Protein AF-A0A1G9KFB4-F1 (afdb_monomer)

Sequence (70 aa):
MTLAPEGRKMLRIEQRNAATPVERKPEWIKAKVQMGPEFVQLKNLVKKEGLHTVCEEAGCPNIFECWEDK

Secondary structure (DSSP, 8-state):
----HHHHHHHHHHHHHHTSPPPPPPTT--------HHHHHHHHHHHHTT---HHHHTT-TTHHHHTT--

Nearest PDB structures (foldseek):
  5exk-assembly4_G  TM=9.631E-01  e=1.578E-05  Mycobacterium tuberculosis H37Rv

Mean predicted aligned error: 6.0 Å

Solvent-accessible surface area (backbone atoms only — not comparable to full-atom values): 4447 Å² total; per-residue (Å²): 134,82,74,53,77,69,52,61,58,50,53,56,51,52,56,56,55,66,70,52,76,86,75,82,75,56,93,85,72,68,70,64,86,47,88,46,72,50,31,52,49,52,53,49,48,37,58,72,73,72,56,86,51,69,51,64,79,67,64,44,70,53,46,34,47,68,45,51,70,122

pLDDT: mean 91.12, std 11.32, range [50.38, 98.5]

Radius of gyration: 17.83 Å; Cα contacts (8 Å, |Δi|>4): 34; chains: 1; bounding box: 35×18×46 Å

Foldseek 3Di:
DDPDPVVVVVVVVVVVVVVDDDDDDDPPPDADADPDPQLVVVVCVCVVVVHDDCCPVVVPSHSRVVRVVD

Structure (mmCIF, N/CA/C/O backbone):
data_AF-A0A1G9KFB4-F1
#
_entry.id   AF-A0A1G9KFB4-F1
#
loop_
_atom_site.group_PDB
_atom_site.id
_atom_site.type_symbol
_atom_site.label_atom_id
_atom_site.label_alt_id
_atom_site.label_comp_id
_atom_site.label_asym_id
_atom_site.label_entity_id
_atom_site.label_seq_id
_atom_site.pdbx_PDB_ins_code
_atom_site.Cartn_x
_atom_site.Cartn_y
_atom_site.Cartn_z
_atom_site.occupancy
_atom_site.B_iso_or_equiv
_atom_site.auth_seq_id
_atom_site.auth_comp_id
_atom_site.auth_asym_id
_atom_site.auth_atom_id
_atom_site.pdbx_PDB_model_num
ATOM 1 N N . MET A 1 1 ? -11.525 -0.034 -26.572 1.00 50.38 1 MET A N 1
ATOM 2 C CA . MET A 1 1 ? -10.655 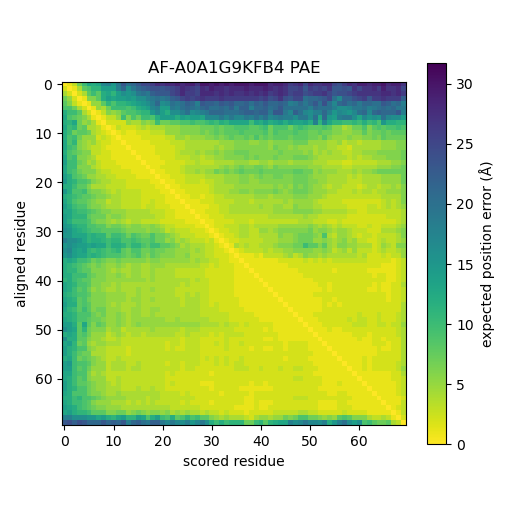1.002 -25.978 1.00 50.38 1 MET A CA 1
ATOM 3 C C . MET A 1 1 ? -9.293 0.909 -26.644 1.00 50.38 1 MET A C 1
ATOM 5 O O . MET A 1 1 ? -8.515 0.019 -26.333 1.00 50.38 1 MET A O 1
ATOM 9 N N . THR A 1 2 ? -9.047 1.729 -27.660 1.00 52.53 2 THR A N 1
ATOM 10 C CA . THR A 1 2 ? -7.757 1.769 -28.358 1.00 52.53 2 THR A CA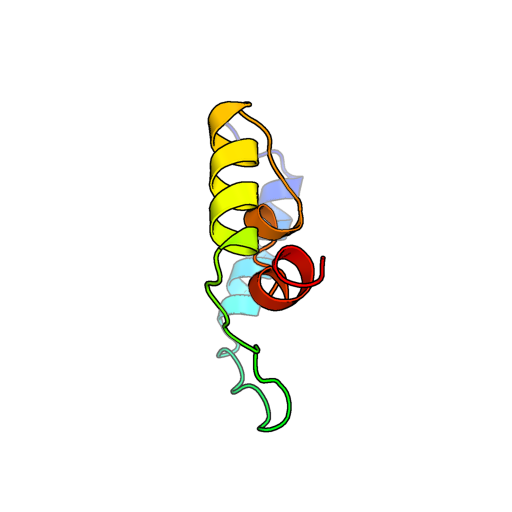 1
ATOM 11 C C . THR A 1 2 ? -6.759 2.516 -27.485 1.00 52.53 2 THR A C 1
ATOM 13 O O . THR A 1 2 ? -6.918 3.714 -27.270 1.00 52.53 2 THR A O 1
ATOM 16 N N . LEU A 1 3 ? -5.759 1.805 -26.956 1.00 61.81 3 LEU A N 1
ATOM 17 C CA . LEU A 1 3 ? -4.650 2.413 -26.222 1.00 61.81 3 LEU A CA 1
ATOM 18 C C . LEU A 1 3 ? -4.018 3.497 -27.104 1.00 61.81 3 LEU A C 1
ATOM 20 O O . LEU A 1 3 ? -3.586 3.209 -28.225 1.00 61.81 3 LEU A O 1
ATOM 24 N N . ALA A 1 4 ? -4.004 4.733 -26.604 1.00 70.44 4 ALA A N 1
ATOM 25 C CA . ALA A 1 4 ? -3.319 5.850 -27.240 1.00 70.44 4 ALA A CA 1
ATOM 26 C C . ALA A 1 4 ? -1.857 5.461 -27.565 1.00 70.44 4 ALA A C 1
ATOM 28 O O . ALA A 1 4 ? -1.283 4.620 -26.867 1.00 70.44 4 ALA A O 1
ATOM 29 N N . PRO A 1 5 ? -1.232 6.039 -28.607 1.00 67.31 5 PRO A N 1
ATOM 30 C CA . PRO A 1 5 ? 0.118 5.663 -29.047 1.00 67.31 5 PRO A CA 1
ATOM 31 C C . PRO A 1 5 ? 1.181 5.706 -27.927 1.00 67.31 5 PRO A C 1
ATOM 33 O O . PRO A 1 5 ? 2.080 4.866 -27.913 1.00 67.31 5 PRO A O 1
ATOM 36 N N . GLU A 1 6 ? 1.016 6.594 -26.942 1.00 66.12 6 GLU A N 1
ATOM 37 C CA . GLU A 1 6 ? 1.785 6.672 -25.686 1.00 66.12 6 GLU A CA 1
ATOM 38 C C . GLU A 1 6 ? 1.798 5.343 -24.898 1.00 66.12 6 GLU A C 1
ATOM 40 O O . GLU A 1 6 ? 2.848 4.877 -24.451 1.00 66.12 6 GLU A O 1
ATOM 45 N N . GLY A 1 7 ? 0.646 4.670 -24.787 1.00 66.12 7 GLY A N 1
ATOM 46 C CA . GLY A 1 7 ? 0.502 3.423 -24.030 1.00 66.12 7 GLY A CA 1
ATOM 47 C C . GLY A 1 7 ? 1.313 2.271 -24.624 1.00 66.12 7 GLY A C 1
ATOM 48 O O . GLY A 1 7 ? 1.870 1.460 -23.890 1.00 66.12 7 GLY A O 1
ATOM 49 N N . ARG A 1 8 ? 1.482 2.231 -25.955 1.00 75.62 8 ARG A N 1
ATOM 50 C CA . ARG A 1 8 ? 2.303 1.202 -26.624 1.00 75.62 8 ARG A CA 1
ATOM 51 C C . ARG A 1 8 ? 3.791 1.334 -26.289 1.00 75.62 8 ARG A C 1
ATOM 53 O O . ARG A 1 8 ? 4.483 0.322 -26.193 1.00 75.62 8 ARG A O 1
ATOM 60 N N . LYS A 1 9 ? 4.288 2.564 -26.105 1.00 81.38 9 LYS A N 1
ATOM 61 C CA . LYS A 1 9 ? 5.681 2.818 -25.701 1.00 81.38 9 LYS A CA 1
ATOM 62 C C . LYS A 1 9 ? 5.939 2.302 -24.284 1.00 81.38 9 LYS A C 1
ATOM 64 O O . LYS A 1 9 ? 6.950 1.634 -24.074 1.00 81.38 9 LYS A O 1
ATOM 69 N N . MET A 1 10 ? 5.028 2.573 -23.349 1.00 89.31 10 MET A N 1
ATOM 70 C CA . MET A 1 10 ? 5.154 2.128 -21.955 1.00 89.31 10 MET A CA 1
ATOM 71 C C . MET A 1 10 ? 5.100 0.603 -21.830 1.00 89.31 10 MET A C 1
ATOM 73 O O . MET A 1 10 ? 5.992 0.031 -21.209 1.00 89.31 10 MET A O 1
ATOM 77 N N . LEU A 1 11 ? 4.180 -0.062 -22.540 1.00 89.75 11 LEU A N 1
ATOM 78 C CA . LEU A 1 11 ? 4.083 -1.531 -22.551 1.00 89.75 11 LEU A CA 1
ATOM 79 C C . LEU A 1 11 ? 5.398 -2.215 -22.966 1.00 89.75 11 LEU A C 1
ATOM 81 O O . LEU A 1 11 ? 5.803 -3.217 -22.377 1.00 89.75 11 LEU A O 1
ATOM 85 N N . ARG A 1 12 ? 6.117 -1.661 -23.954 1.00 92.00 12 ARG A N 1
ATOM 86 C CA . ARG A 1 12 ? 7.433 -2.186 -24.362 1.00 92.00 12 ARG A CA 1
ATOM 87 C C . ARG A 1 12 ? 8.483 -2.032 -23.256 1.00 92.00 12 ARG A C 1
ATOM 89 O O . ARG A 1 12 ? 9.337 -2.904 -23.101 1.00 92.00 12 ARG A O 1
ATOM 96 N N . ILE A 1 13 ? 8.465 -0.913 -22.529 1.00 92.44 13 ILE A N 1
ATOM 97 C CA . ILE A 1 13 ? 9.399 -0.661 -21.423 1.00 92.44 13 ILE A CA 1
ATOM 98 C C . ILE A 1 13 ? 9.101 -1.618 -20.265 1.00 92.44 13 ILE A C 1
ATOM 100 O O . ILE A 1 13 ? 10.032 -2.223 -19.745 1.00 92.44 13 ILE A O 1
ATOM 104 N N . GLU A 1 14 ? 7.830 -1.814 -19.917 1.00 94.38 14 GLU A N 1
ATOM 105 C CA . GLU A 1 14 ? 7.395 -2.748 -18.872 1.00 94.38 14 GLU A CA 1
ATOM 106 C C . GLU A 1 14 ? 7.811 -4.188 -19.185 1.00 94.38 14 GLU A C 1
ATOM 108 O O . GLU A 1 14 ? 8.394 -4.852 -18.330 1.00 94.38 14 GLU A O 1
ATOM 113 N N . GLN A 1 15 ? 7.620 -4.645 -20.429 1.00 94.69 15 GLN A N 1
ATOM 114 C CA . GLN A 1 15 ? 8.064 -5.976 -20.855 1.00 94.69 15 GLN A CA 1
ATOM 115 C C . GLN A 1 15 ? 9.586 -6.143 -20.727 1.00 94.69 15 GLN A C 1
ATOM 117 O O . GLN A 1 15 ? 10.062 -7.198 -20.313 1.00 94.69 15 GLN A O 1
ATOM 122 N N . ARG A 1 16 ? 10.361 -5.102 -21.061 1.00 95.62 16 ARG A N 1
ATOM 123 C CA . ARG A 1 16 ? 11.819 -5.117 -20.884 1.00 95.62 16 ARG A CA 1
ATOM 124 C C . ARG A 1 16 ? 12.211 -5.117 -19.407 1.00 95.62 16 ARG A C 1
ATOM 126 O O . ARG A 1 16 ? 13.120 -5.850 -19.044 1.00 95.62 16 ARG A O 1
ATOM 133 N N . ASN A 1 17 ? 11.546 -4.325 -18.569 1.00 95.94 17 ASN A N 1
ATOM 134 C CA . ASN A 1 17 ? 11.811 -4.285 -17.130 1.00 95.94 17 ASN A CA 1
ATOM 135 C C . ASN A 1 17 ? 11.518 -5.645 -16.478 1.00 95.94 17 ASN A C 1
ATOM 137 O O . ASN A 1 17 ? 12.307 -6.103 -15.663 1.00 95.94 17 ASN A O 1
ATOM 141 N N . ALA A 1 18 ? 10.442 -6.321 -16.895 1.00 95.69 18 ALA A N 1
ATOM 142 C CA . ALA A 1 18 ? 10.071 -7.648 -16.404 1.00 95.69 18 ALA A CA 1
ATOM 143 C C . ALA A 1 18 ? 11.056 -8.764 -16.805 1.00 95.69 18 ALA A C 1
ATOM 145 O O . ALA A 1 18 ? 11.035 -9.837 -16.206 1.00 95.69 18 ALA A O 1
ATOM 146 N N . ALA A 1 19 ? 11.916 -8.535 -17.806 1.00 96.56 19 ALA A N 1
ATOM 147 C CA . ALA A 1 19 ? 12.987 -9.469 -18.153 1.00 96.56 19 ALA A CA 1
ATOM 148 C C . ALA A 1 19 ? 14.124 -9.474 -17.114 1.00 96.56 19 ALA A C 1
ATOM 150 O O . ALA A 1 19 ? 14.870 -10.450 -17.037 1.00 96.56 19 ALA A O 1
ATOM 151 N N . THR A 1 20 ? 14.251 -8.411 -16.310 1.00 96.62 20 THR A N 1
ATOM 152 C CA . THR A 1 20 ? 15.134 -8.383 -15.141 1.00 96.62 20 THR A CA 1
ATOM 153 C C . THR A 1 20 ? 14.410 -9.036 -13.957 1.00 96.62 20 THR A C 1
ATOM 155 O O . THR A 1 20 ? 13.330 -8.575 -13.583 1.00 96.62 20 THR A O 1
ATOM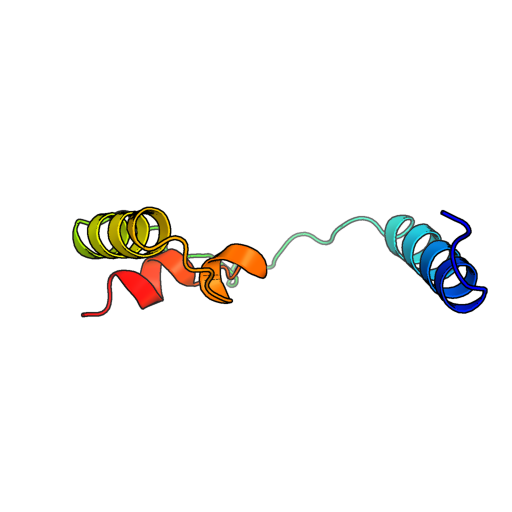 158 N N . PRO A 1 21 ? 14.965 -10.098 -13.346 1.00 96.56 21 PRO A N 1
ATOM 159 C CA . PRO A 1 21 ? 14.360 -10.719 -12.172 1.00 96.56 21 PRO A CA 1
ATOM 160 C C . PRO A 1 21 ? 14.281 -9.744 -10.994 1.00 96.56 21 PRO A C 1
ATOM 162 O O . PRO A 1 21 ? 15.211 -8.975 -10.766 1.00 96.56 21 PRO A O 1
ATOM 165 N N . VAL A 1 22 ? 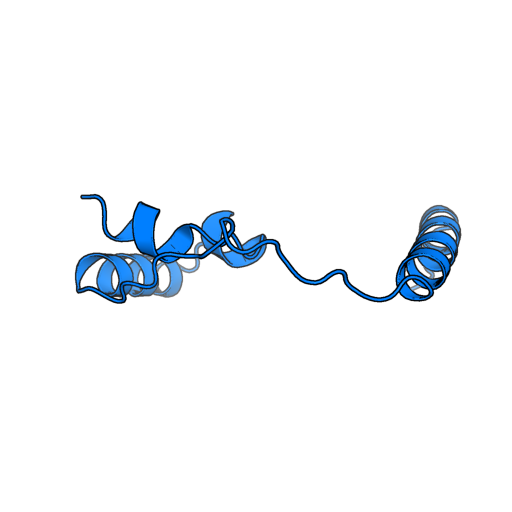13.202 -9.827 -10.212 1.00 95.88 22 VAL A N 1
ATOM 166 C CA . VAL A 1 22 ? 13.032 -9.025 -8.990 1.00 95.88 22 VAL A CA 1
ATOM 167 C C . VAL A 1 22 ? 14.179 -9.307 -8.019 1.00 95.88 22 VAL A C 1
ATOM 169 O O . VAL A 1 22 ? 14.412 -10.461 -7.646 1.00 95.88 22 VAL A O 1
ATOM 172 N N . GLU A 1 23 ? 14.881 -8.262 -7.583 1.00 96.69 23 GLU A N 1
ATOM 173 C CA . GLU A 1 23 ? 15.997 -8.416 -6.661 1.00 96.69 23 GLU A CA 1
ATOM 174 C C . GLU A 1 23 ? 15.528 -8.807 -5.258 1.00 96.69 23 GLU A C 1
ATOM 176 O O . GLU A 1 23 ? 14.491 -8.367 -4.745 1.00 96.69 23 GLU A O 1
ATOM 181 N N . ARG A 1 24 ? 16.352 -9.607 -4.576 1.00 97.00 24 ARG A N 1
ATOM 182 C CA . ARG A 1 24 ? 16.157 -9.857 -3.151 1.00 97.00 24 ARG A CA 1
ATOM 183 C C . ARG A 1 24 ? 16.386 -8.555 -2.384 1.00 97.00 24 ARG A C 1
ATOM 185 O O . ARG A 1 24 ? 17.450 -7.946 -2.482 1.00 97.00 24 ARG A O 1
ATOM 192 N N . LYS A 1 25 ? 15.408 -8.170 -1.563 1.00 96.00 25 LYS A N 1
ATOM 193 C CA . LYS A 1 25 ? 15.555 -7.044 -0.633 1.00 96.00 25 LYS A CA 1
ATOM 194 C C . LYS A 1 25 ? 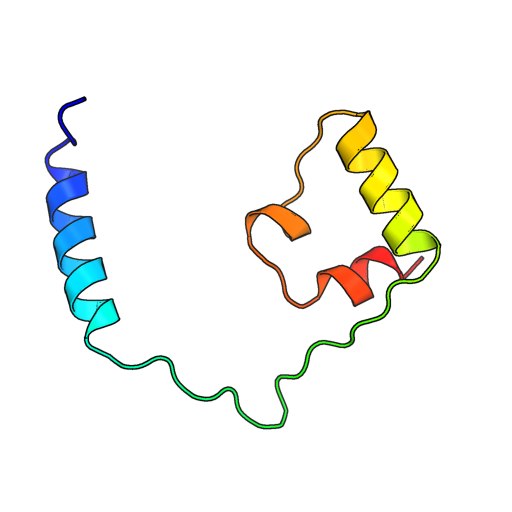16.718 -7.315 0.341 1.00 96.00 25 LYS A C 1
ATOM 196 O O . LYS A 1 25 ? 16.826 -8.437 0.842 1.00 96.00 25 LYS A O 1
ATOM 201 N N . PRO A 1 26 ? 17.574 -6.321 0.629 1.00 97.25 26 PRO A N 1
ATOM 202 C CA . PRO A 1 26 ? 18.647 -6.474 1.603 1.00 97.25 26 PRO A CA 1
ATOM 203 C C . PRO A 1 26 ? 18.095 -6.649 3.024 1.00 97.25 26 PRO A C 1
ATOM 205 O O . PRO A 1 26 ? 16.981 -6.227 3.330 1.00 97.25 26 PRO A O 1
ATOM 208 N N . GLU A 1 27 ? 18.902 -7.231 3.914 1.00 97.06 27 GLU A N 1
ATOM 209 C CA . GLU A 1 27 ? 18.475 -7.639 5.263 1.00 97.06 27 GLU A CA 1
ATOM 210 C C . GLU A 1 27 ? 17.988 -6.493 6.166 1.00 97.06 27 GLU A C 1
ATOM 212 O O . GLU A 1 27 ? 17.269 -6.751 7.133 1.00 97.06 27 GLU A O 1
ATOM 217 N N . TRP A 1 28 ? 18.354 -5.243 5.864 1.00 95.88 28 TRP A N 1
ATOM 218 C CA . TRP A 1 28 ? 17.916 -4.054 6.604 1.00 95.88 28 TRP A CA 1
ATOM 219 C C . TRP A 1 28 ? 16.568 -3.485 6.132 1.00 95.88 28 TRP A C 1
ATOM 221 O O . TRP A 1 28 ? 15.982 -2.671 6.839 1.00 95.88 28 TRP A O 1
ATOM 231 N N . ILE A 1 29 ? 16.045 -3.897 4.970 1.00 96.00 29 ILE A N 1
ATOM 232 C CA . ILE A 1 29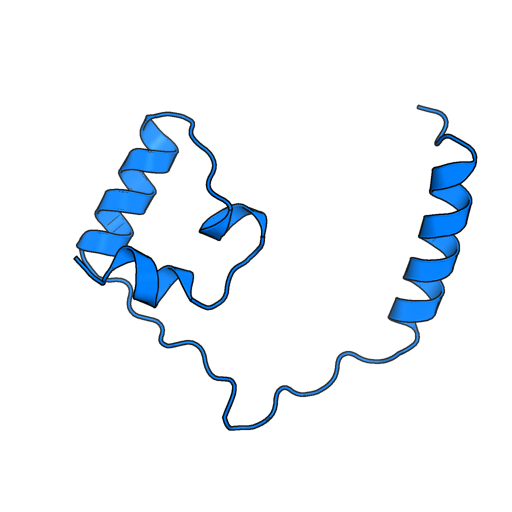 ? 14.720 -3.471 4.492 1.00 96.00 29 ILE A CA 1
ATOM 233 C C . ILE A 1 29 ? 13.685 -4.497 4.954 1.00 96.00 29 IL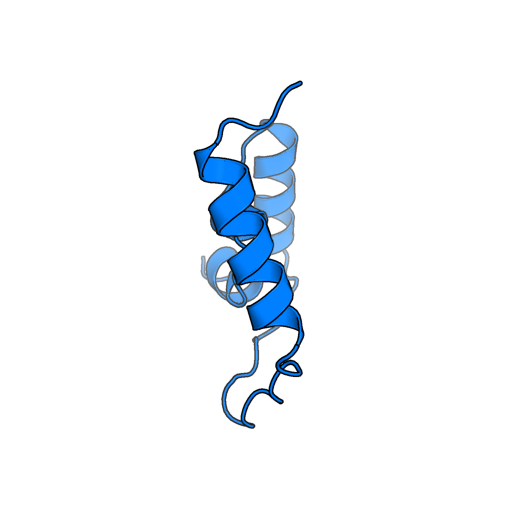E A C 1
ATOM 235 O O . ILE A 1 29 ? 13.407 -5.483 4.270 1.00 96.00 29 ILE A O 1
ATOM 239 N N . LYS A 1 30 ? 13.110 -4.254 6.133 1.00 93.62 30 LYS A N 1
ATOM 240 C CA . LYS A 1 30 ? 12.077 -5.094 6.752 1.00 93.62 30 LYS A CA 1
ATOM 241 C C . LYS A 1 30 ? 10.926 -4.216 7.232 1.00 93.62 30 LYS A C 1
ATOM 243 O O . LYS A 1 30 ? 11.154 -3.235 7.931 1.00 93.62 30 LYS A O 1
ATOM 248 N N . ALA A 1 31 ? 9.701 -4.573 6.855 1.00 91.81 31 ALA A N 1
ATOM 249 C CA . ALA A 1 31 ? 8.506 -3.899 7.352 1.00 91.81 31 ALA A CA 1
ATOM 250 C C . ALA A 1 31 ? 8.213 -4.346 8.791 1.00 91.81 31 ALA A C 1
ATOM 252 O O . ALA A 1 31 ? 8.272 -5.541 9.095 1.00 91.81 31 ALA A O 1
ATOM 253 N N . LYS A 1 32 ? 7.870 -3.399 9.669 1.00 89.44 32 LYS A N 1
ATOM 254 C CA . LYS A 1 32 ? 7.361 -3.699 11.011 1.00 89.44 32 LYS A CA 1
ATOM 255 C C . LYS A 1 32 ? 5.863 -3.956 10.908 1.00 89.44 32 LYS A C 1
ATOM 257 O O . LYS A 1 32 ? 5.084 -3.021 10.771 1.00 89.44 32 LYS A O 1
ATOM 262 N N . VAL A 1 33 ? 5.457 -5.220 10.941 1.00 90.12 33 VAL A N 1
ATOM 263 C CA . VAL A 1 33 ? 4.037 -5.576 10.851 1.00 90.12 33 VAL A CA 1
ATOM 264 C C . VAL A 1 33 ? 3.437 -5.591 12.250 1.00 90.12 33 VAL A C 1
ATOM 266 O O . VAL A 1 33 ? 3.725 -6.480 13.047 1.00 90.12 33 VAL A O 1
ATOM 269 N N . GLN A 1 34 ? 2.592 -4.604 12.528 1.00 86.88 34 GLN A N 1
ATOM 270 C CA . GLN A 1 34 ? 1.750 -4.532 13.714 1.00 86.88 34 GLN A CA 1
ATOM 271 C C . GLN A 1 34 ? 0.315 -4.288 13.248 1.00 86.88 34 GLN A C 1
ATOM 273 O O . GLN A 1 34 ? 0.035 -3.321 12.551 1.00 86.88 34 GLN A O 1
ATOM 278 N N . MET A 1 35 ? -0.587 -5.214 13.566 1.00 90.31 35 MET A N 1
ATOM 279 C CA . MET A 1 35 ? -2.017 -5.077 13.274 1.00 90.31 35 MET A CA 1
ATOM 280 C C . MET A 1 35 ? -2.744 -4.794 14.584 1.00 90.31 35 MET A C 1
ATOM 282 O O . MET A 1 35 ? -3.471 -5.648 15.093 1.00 90.31 35 MET A O 1
ATOM 286 N N . GLY A 1 36 ? -2.447 -3.640 15.173 1.00 93.19 36 GLY A N 1
ATOM 287 C CA . GLY A 1 36 ? -3.043 -3.227 16.430 1.00 93.19 36 GLY A CA 1
ATOM 288 C C . GLY A 1 36 ? -4.435 -2.612 16.245 1.00 93.19 36 GLY A C 1
ATOM 289 O O . GLY A 1 36 ? -4.982 -2.574 15.133 1.00 93.19 36 GLY A O 1
ATOM 290 N N . PRO A 1 37 ? -5.072 -2.209 17.356 1.00 95.88 37 PRO A N 1
ATOM 291 C CA . PRO A 1 37 ? -6.424 -1.668 17.335 1.00 95.88 37 PRO A CA 1
ATOM 292 C C . PRO A 1 37 ? -6.536 -0.390 16.498 1.00 95.88 37 PRO A C 1
ATOM 294 O O . PRO A 1 37 ? -7.559 -0.211 15.836 1.00 95.88 37 PRO A O 1
ATOM 297 N N . GLU A 1 38 ? -5.506 0.461 16.478 1.00 95.75 38 GLU A N 1
ATOM 298 C CA . GLU A 1 38 ? -5.544 1.739 15.759 1.00 95.75 38 GLU A CA 1
ATOM 299 C C . GLU A 1 38 ? -5.476 1.525 14.243 1.00 95.75 38 GLU A C 1
ATOM 301 O O . GLU A 1 38 ? -6.317 2.056 13.508 1.00 95.75 38 GLU A O 1
ATOM 306 N N . PHE A 1 39 ? -4.601 0.629 13.769 1.00 96.25 39 PHE A N 1
ATOM 307 C CA . PHE A 1 39 ? -4.585 0.204 12.369 1.00 96.25 39 PHE A CA 1
ATOM 308 C C . PHE A 1 39 ? -5.952 -0.332 11.922 1.00 96.25 39 PHE A C 1
ATOM 310 O O . PHE A 1 39 ? -6.468 0.051 10.868 1.00 96.25 39 PHE A O 1
ATOM 317 N N . VAL A 1 40 ? -6.566 -1.215 12.721 1.00 96.19 40 VAL A N 1
ATOM 318 C CA . VAL A 1 40 ? -7.874 -1.807 12.394 1.00 96.19 40 VAL A CA 1
ATOM 319 C C . VAL A 1 40 ? -8.973 -0.745 12.389 1.00 96.19 40 VAL A C 1
ATOM 321 O O . VAL A 1 40 ? -9.828 -0.751 11.498 1.00 96.19 40 VAL A O 1
ATOM 324 N N . GLN A 1 41 ? -8.958 0.178 13.351 1.00 96.81 41 GLN A N 1
ATOM 325 C CA . GLN A 1 41 ? -9.920 1.271 13.422 1.00 96.81 41 GLN A CA 1
ATOM 326 C C . GLN A 1 41 ? -9.817 2.180 12.194 1.00 96.81 41 GLN A C 1
ATOM 328 O O . GLN A 1 41 ? -10.838 2.443 11.552 1.00 96.81 41 GLN A O 1
ATOM 333 N N . LEU A 1 42 ? -8.606 2.618 11.837 1.00 96.38 42 LEU A N 1
ATOM 334 C CA . LEU A 1 42 ? -8.387 3.516 10.707 1.00 96.38 42 LEU A CA 1
ATOM 335 C C . LEU A 1 42 ? -8.741 2.840 9.378 1.00 96.38 42 LEU A C 1
ATOM 337 O O . LEU A 1 42 ? -9.447 3.429 8.560 1.00 96.38 42 LEU A O 1
ATOM 341 N N . LYS A 1 43 ? -8.375 1.565 9.208 1.00 96.81 43 LYS A N 1
ATOM 342 C CA . LYS A 1 43 ? -8.771 0.762 8.043 1.00 96.81 43 LYS A CA 1
ATOM 343 C C . LYS A 1 43 ? -10.286 0.677 7.877 1.00 96.81 43 LYS A C 1
ATOM 345 O O . LYS A 1 43 ? -10.812 0.841 6.775 1.00 96.81 43 LYS A O 1
ATOM 350 N N . ASN A 1 44 ? -11.000 0.417 8.970 1.00 97.69 44 ASN A N 1
ATOM 351 C CA . ASN A 1 44 ? -12.457 0.340 8.942 1.00 97.69 44 ASN A CA 1
ATOM 352 C C . ASN A 1 44 ? -13.091 1.700 8.648 1.00 97.69 44 ASN A C 1
ATOM 354 O O . ASN A 1 44 ? -14.074 1.749 7.912 1.00 97.69 44 ASN A O 1
ATOM 358 N N . LEU A 1 45 ? -12.530 2.788 9.181 1.00 97.62 45 LEU A N 1
ATOM 359 C CA . LEU A 1 45 ? -12.993 4.146 8.912 1.00 97.62 45 LEU A CA 1
ATOM 360 C C . LEU A 1 45 ? -12.848 4.501 7.427 1.00 97.62 45 LEU A C 1
ATOM 362 O O . LEU A 1 45 ? -13.839 4.863 6.800 1.00 97.62 45 LEU A O 1
ATOM 366 N N . VAL A 1 46 ? -11.653 4.329 6.854 1.00 98.00 46 VAL A N 1
ATOM 367 C CA . VAL A 1 46 ? -11.379 4.603 5.431 1.00 98.00 46 VAL A CA 1
ATOM 368 C C . VAL A 1 46 ? -12.361 3.841 4.540 1.00 98.00 46 VAL A C 1
ATOM 370 O O . VAL A 1 46 ? -13.026 4.436 3.692 1.00 98.00 46 VAL A O 1
ATOM 373 N N . LYS A 1 47 ? -12.536 2.539 4.798 1.00 97.88 47 LYS A N 1
ATOM 374 C CA . LYS A 1 47 ? -13.468 1.696 4.043 1.00 97.88 47 LYS A CA 1
ATOM 375 C C . LYS A 1 47 ? -14.926 2.130 4.207 1.00 97.88 47 LYS A C 1
ATOM 377 O O . LYS A 1 47 ? -15.671 2.133 3.231 1.00 97.88 47 LYS A O 1
ATOM 382 N N . LYS A 1 48 ? -15.351 2.446 5.433 1.00 98.50 48 LYS A N 1
ATOM 383 C CA . LYS A 1 48 ? -16.732 2.846 5.740 1.00 98.50 48 LYS A CA 1
ATOM 384 C C . LYS A 1 48 ? -17.111 4.141 5.023 1.00 98.50 48 LYS A C 1
ATOM 386 O O . LYS A 1 48 ? -18.220 4.235 4.511 1.00 98.50 48 LYS A O 1
ATOM 391 N N . GLU A 1 49 ? -16.195 5.099 4.976 1.00 98.44 49 GLU A N 1
ATOM 392 C CA . GLU A 1 49 ? -16.416 6.403 4.344 1.00 98.44 49 GLU A CA 1
ATOM 393 C C . GLU A 1 49 ? -16.178 6.377 2.821 1.00 98.44 49 GLU A C 1
ATOM 395 O O . GLU A 1 49 ? -16.313 7.401 2.156 1.00 98.44 49 GLU A O 1
ATOM 400 N N . GLY A 1 50 ? -15.827 5.218 2.246 1.00 97.94 50 GLY A N 1
ATOM 401 C CA . GLY A 1 50 ? -15.541 5.089 0.814 1.00 97.94 50 GLY A CA 1
ATOM 402 C C . GLY A 1 50 ? -14.327 5.909 0.369 1.00 97.94 50 GLY A C 1
ATOM 403 O O . GLY A 1 50 ? -14.305 6.420 -0.750 1.00 97.94 50 GLY A O 1
ATOM 404 N N . LEU A 1 51 ? -13.345 6.079 1.256 1.00 98.31 51 LEU A N 1
ATOM 405 C CA . LEU A 1 51 ? -12.134 6.853 1.004 1.00 98.31 51 LEU A CA 1
ATOM 406 C C . LEU A 1 51 ? -11.000 5.957 0.503 1.00 98.31 51 LEU A C 1
ATOM 408 O O . LEU A 1 51 ? -10.974 4.753 0.747 1.00 98.31 51 LEU A O 1
ATOM 412 N N . HIS A 1 52 ? -10.027 6.587 -0.152 1.00 97.50 52 HIS A N 1
ATOM 413 C CA . HIS A 1 52 ? -8.781 5.959 -0.576 1.00 97.50 52 HIS A CA 1
ATOM 414 C C . HIS A 1 52 ? -7.602 6.671 0.073 1.00 97.50 52 HIS A C 1
ATOM 416 O O . HIS A 1 52 ? -7.621 7.891 0.259 1.00 97.50 52 HIS A O 1
ATOM 422 N N . THR A 1 53 ? -6.547 5.920 0.375 1.00 98.06 53 THR A N 1
ATOM 423 C CA . THR A 1 53 ? -5.301 6.481 0.897 1.00 98.06 53 THR A CA 1
ATOM 424 C C . THR A 1 53 ? -4.128 6.067 0.026 1.00 98.06 53 THR A C 1
ATOM 426 O O . THR A 1 53 ? -4.072 4.948 -0.480 1.00 98.06 53 THR A O 1
ATOM 429 N N . VAL A 1 54 ? -3.134 6.950 -0.100 1.00 98.06 54 VAL A N 1
ATOM 430 C CA . VAL A 1 54 ? -1.860 6.593 -0.744 1.00 98.06 54 VAL A CA 1
ATOM 431 C C . VAL A 1 54 ? -1.152 5.452 -0.001 1.00 98.06 54 VAL A C 1
ATOM 433 O O . VAL A 1 54 ? -0.423 4.680 -0.615 1.00 98.06 54 VAL A O 1
ATOM 436 N N . CYS A 1 55 ? -1.397 5.308 1.306 1.00 97.00 55 CYS A N 1
ATOM 437 C CA . CYS A 1 55 ? -0.869 4.216 2.117 1.00 97.00 55 CYS A CA 1
ATOM 438 C C . CYS A 1 55 ? -1.291 2.841 1.571 1.00 97.00 55 CYS A C 1
ATOM 440 O O . CYS A 1 55 ? -0.448 1.948 1.484 1.00 97.00 55 CYS A O 1
ATOM 442 N N . GLU A 1 56 ? -2.557 2.690 1.169 1.00 97.00 56 GLU A N 1
ATOM 443 C CA . GLU A 1 56 ? -3.102 1.447 0.609 1.00 97.00 56 GLU A CA 1
ATOM 444 C C . GLU A 1 56 ? -2.856 1.331 -0.901 1.00 97.00 56 GLU A C 1
ATOM 446 O O . GLU A 1 56 ? -2.288 0.337 -1.350 1.00 97.00 56 GLU A O 1
ATOM 451 N N . GLU A 1 57 ? -3.213 2.356 -1.681 1.00 98.00 57 GLU A N 1
ATOM 452 C CA . GLU A 1 57 ? -3.194 2.294 -3.153 1.00 98.00 57 GLU A CA 1
ATOM 453 C C . GLU A 1 57 ? -1.775 2.175 -3.731 1.00 98.00 57 GLU A C 1
ATOM 455 O O . GLU A 1 57 ? -1.567 1.534 -4.760 1.00 98.00 57 GLU A O 1
ATOM 460 N N . ALA A 1 58 ? -0.772 2.758 -3.063 1.00 97.75 58 ALA A N 1
ATOM 461 C CA . ALA A 1 58 ? 0.625 2.658 -3.490 1.00 97.75 58 ALA A CA 1
ATOM 462 C C . ALA A 1 58 ? 1.365 1.445 -2.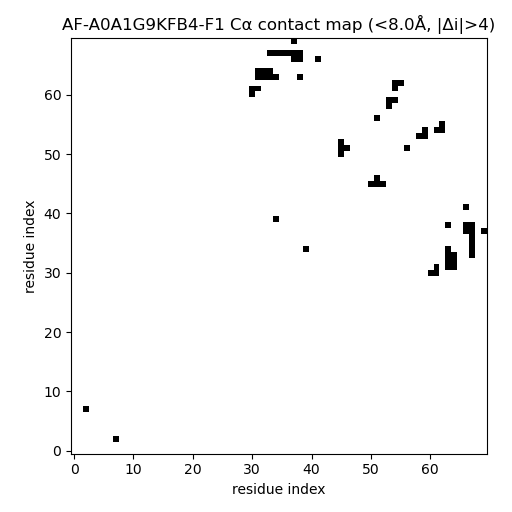892 1.00 97.75 58 ALA A C 1
ATOM 464 O O . ALA A 1 58 ? 2.549 1.260 -3.175 1.00 97.75 58 ALA A O 1
ATOM 465 N N . GLY A 1 59 ? 0.712 0.636 -2.045 1.00 96.31 59 GLY A N 1
ATOM 466 C CA . GLY A 1 59 ? 1.338 -0.517 -1.390 1.00 96.31 59 GLY A CA 1
ATOM 467 C C . GLY A 1 59 ? 2.494 -0.137 -0.457 1.00 96.31 59 GLY A C 1
ATOM 468 O O . GLY A 1 59 ? 3.542 -0.788 -0.463 1.00 96.31 59 GLY A O 1
ATOM 469 N N . CYS A 1 60 ? 2.337 0.940 0.322 1.00 96.81 60 CYS A N 1
ATOM 470 C CA . CYS A 1 60 ? 3.402 1.456 1.180 1.00 96.81 60 CYS A CA 1
ATOM 471 C C . CYS A 1 60 ? 3.778 0.439 2.281 1.00 96.81 60 CYS A C 1
ATOM 473 O O . CYS A 1 60 ? 2.909 0.031 3.057 1.00 96.81 60 CYS A O 1
ATOM 475 N N . PRO A 1 61 ? 5.064 0.060 2.434 1.00 96.44 61 PRO A N 1
ATOM 476 C CA . PRO A 1 61 ? 5.481 -0.934 3.429 1.00 96.44 61 PRO A CA 1
ATOM 477 C C . PRO A 1 61 ? 5.348 -0.449 4.883 1.00 96.44 61 PRO A C 1
ATOM 479 O O . PRO A 1 61 ? 5.400 -1.270 5.796 1.00 96.44 61 PRO A O 1
ATOM 482 N N . ASN A 1 62 ? 5.165 0.858 5.099 1.00 96.38 62 ASN A N 1
ATOM 483 C CA . ASN A 1 62 ? 5.078 1.475 6.425 1.00 96.38 62 ASN A CA 1
ATOM 484 C C . ASN A 1 62 ? 3.635 1.601 6.939 1.00 96.38 62 ASN A C 1
ATOM 486 O O . ASN A 1 62 ? 3.427 2.176 8.000 1.00 96.38 62 ASN A O 1
ATOM 490 N N . ILE A 1 63 ? 2.632 1.085 6.216 1.00 97.06 63 ILE A N 1
ATOM 491 C CA . ILE A 1 63 ? 1.213 1.261 6.572 1.00 97.06 63 ILE A CA 1
ATOM 492 C C . ILE A 1 63 ? 0.888 0.806 8.004 1.00 97.06 63 ILE A C 1
ATOM 494 O O . ILE A 1 63 ? 0.129 1.468 8.700 1.00 97.06 63 ILE A O 1
ATOM 498 N N . PHE A 1 64 ? 1.507 -0.280 8.465 1.00 95.25 64 PHE A N 1
ATOM 499 C CA . PHE A 1 64 ? 1.307 -0.819 9.811 1.00 95.25 64 PHE A CA 1
ATOM 500 C C . PHE A 1 64 ? 1.943 0.036 10.909 1.00 95.25 64 PHE A C 1
ATOM 502 O O . PHE A 1 64 ? 1.459 0.044 12.030 1.00 95.25 64 PHE A O 1
ATOM 509 N N . GLU A 1 65 ? 3.038 0.731 10.600 1.00 95.12 65 GLU A N 1
ATOM 510 C CA . GLU A 1 65 ? 3.710 1.624 11.546 1.00 95.12 65 GLU A CA 1
ATOM 511 C C . GLU A 1 65 ? 2.980 2.966 11.592 1.00 95.12 65 GLU A C 1
ATOM 513 O O . GLU A 1 65 ? 2.548 3.390 12.653 1.00 95.12 65 GLU A O 1
ATOM 518 N N . CYS A 1 66 ? 2.737 3.589 10.436 1.00 95.31 66 CYS A N 1
ATOM 519 C CA . CYS A 1 66 ? 2.118 4.912 10.369 1.00 95.31 66 CYS A CA 1
ATOM 520 C C . CYS A 1 66 ? 0.675 4.957 10.889 1.00 95.31 66 CYS A C 1
ATOM 522 O O . CYS A 1 66 ? 0.237 6.009 11.333 1.00 95.31 66 CYS A O 1
ATOM 524 N N . TRP A 1 67 ? -0.095 3.872 10.771 1.00 95.94 67 TRP A N 1
ATOM 525 C CA . TRP A 1 67 ? -1.492 3.848 11.233 1.00 95.94 67 TRP A CA 1
ATOM 526 C C . TRP A 1 67 ? -1.644 3.415 12.690 1.00 95.94 67 TRP A C 1
ATOM 528 O O . TRP A 1 67 ? -2.716 3.598 13.258 1.00 95.94 67 TRP A O 1
ATOM 538 N N . GLU A 1 68 ? -0.597 2.839 13.280 1.00 93.81 68 GLU A N 1
ATOM 539 C CA . GLU A 1 68 ? -0.580 2.475 14.698 1.00 93.81 68 GLU A CA 1
ATOM 540 C C . GLU A 1 68 ? 0.073 3.565 15.567 1.00 93.81 68 GLU A C 1
ATOM 542 O O . GLU A 1 68 ? -0.143 3.597 16.774 1.00 93.81 68 GLU A O 1
ATOM 547 N N . ASP A 1 69 ? 0.849 4.469 14.960 1.00 86.75 69 ASP A N 1
ATOM 548 C CA . ASP A 1 69 ? 1.560 5.572 15.620 1.00 86.75 69 ASP A CA 1
ATOM 549 C C . ASP 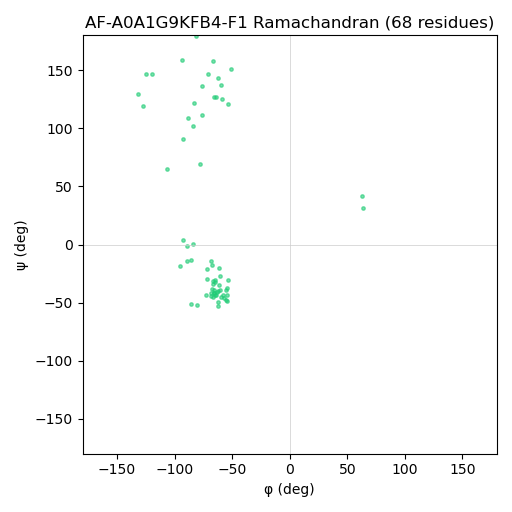A 1 69 ? 0.626 6.751 15.949 1.00 86.75 69 ASP A C 1
ATOM 551 O O . ASP A 1 69 ? 0.665 7.806 15.311 1.00 86.75 69 ASP A O 1
ATOM 555 N N . LYS A 1 70 ? -0.273 6.536 16.912 1.00 62.75 70 LYS A N 1
ATOM 556 C CA . LYS A 1 70 ? -1.202 7.549 17.425 1.00 62.75 70 LYS A CA 1
ATOM 557 C C . LYS A 1 70 ? -0.694 8.235 18.688 1.00 62.75 70 LYS A C 1
ATOM 559 O O . LYS A 1 70 ? -0.196 7.527 19.592 1.00 62.75 70 LYS A O 1
#